Protein AF-A0A848UZQ6-F1 (afdb_monomer)

Mean predicted aligned error: 15.01 Å

Nearest PDB structures (foldseek):
  8a1d-assembly1_D  TM=4.703E-01  e=2.862E+00  Mus musculus
  5iv8-assembly2_D  TM=3.727E-01  e=4.534E+00  Klebsiella pneumoniae
  8jyz-assembly1_B  TM=2.899E-01  e=6.403E+00  Neurospora crassa
  8f8q-assembly1_G  TM=2.997E-01  e=3.816E+00  Homo sapiens
  6h03-assembly1_D  TM=2.198E-01  e=5.388E+00  Homo sapiens

Foldseek 3Di:
DPPVVVVVVVVVVVPDPPPPDDDDDDDDDFFPFDKDKDKDKDKDDDDLVCQQVPQQPPPDPCVDDPPPPDRHHPVCVQPVDPVSQVCVCVVVVFPGKDADPQFTDSGKDKDIWMKIKMWIWGTPGNPDIDIDIDIDTDIDIDDGGDIGTDHD

pLDDT: mean 75.66, std 15.93, range [42.25, 93.5]

Solvent-accessible surface area (backbone atoms only — not comparable to full-atom values): 9588 Å² total; per-residue (Å²): 130,74,71,64,63,56,55,58,61,58,56,65,70,76,70,67,82,76,79,75,75,78,90,76,82,95,75,86,87,76,40,71,58,46,82,46,80,47,80,44,75,49,75,45,72,80,45,84,81,62,26,54,76,76,35,33,70,66,84,61,94,59,92,69,62,94,78,69,79,78,75,64,32,60,64,57,62,52,64,68,39,70,66,53,42,54,49,51,26,63,74,71,65,33,74,43,74,45,76,52,94,79,22,50,39,86,76,42,44,62,53,74,22,64,30,45,27,45,33,43,33,41,27,78,30,74,87,44,66,52,75,48,77,50,74,50,65,69,78,51,75,61,78,70,68,53,74,42,79,44,68,120

Radius of gyration: 26.4 Å; Cα contacts (8 Å, |Δi|>4): 195; chains: 1; bounding box: 53×46×76 Å

Secondary structure (DSSP, 8-state):
--HHHHHHHHHTTS------PPP-------TT-EEEEEEEEEEE---TTTGGGGSS------SS-TT------HHHHHSS-HHHHHHHHHHHT-SEEE--TT-S-SS-EEE-EEEEEEEEEEESSSS-EEEEEEEEE--EEE-----EEE--

Structure (mmCIF, N/CA/C/O backbone):
data_AF-A0A848UZQ6-F1
#
_entry.id   AF-A0A848UZQ6-F1
#
loop_
_atom_site.group_PDB
_atom_site.id
_atom_site.type_symbol
_atom_site.label_atom_id
_atom_site.label_alt_id
_atom_site.label_comp_id
_atom_site.label_asym_id
_atom_site.label_entity_id
_atom_site.label_seq_id
_atom_site.pdbx_PDB_ins_code
_atom_site.Cartn_x
_atom_site.Cartn_y
_atom_site.Cartn_z
_atom_site.occupancy
_atom_site.B_iso_or_equiv
_atom_site.auth_seq_id
_atom_site.auth_comp_id
_atom_site.auth_asym_id
_atom_site.auth_atom_id
_atom_site.pdbx_PDB_model_num
ATOM 1 N N . MET A 1 1 ? -18.228 -29.430 -17.349 1.00 51.06 1 MET A N 1
ATOM 2 C CA . MET A 1 1 ? -17.867 -28.109 -17.921 1.00 51.06 1 MET A CA 1
ATOM 3 C C . MET A 1 1 ? -16.361 -27.784 -17.950 1.00 51.06 1 MET A C 1
ATOM 5 O O . MET A 1 1 ? -15.994 -26.850 -18.640 1.00 51.06 1 MET A O 1
ATOM 9 N N . LYS A 1 2 ? -15.457 -28.536 -17.290 1.00 55.75 2 LYS A N 1
ATOM 10 C CA . LYS A 1 2 ? -14.011 -28.200 -17.221 1.00 55.75 2 LYS A CA 1
ATOM 11 C C . LYS A 1 2 ? -13.132 -28.635 -18.415 1.00 55.75 2 LYS A C 1
ATOM 13 O O . LYS A 1 2 ? -12.049 -28.094 -18.575 1.00 55.75 2 LYS A O 1
ATOM 18 N N . LYS A 1 3 ? -13.565 -29.582 -19.260 1.00 51.62 3 LYS A N 1
ATOM 19 C CA . LYS A 1 3 ? -12.714 -30.134 -20.342 1.00 51.62 3 LYS A CA 1
ATOM 20 C C . LYS A 1 3 ? -12.619 -29.248 -21.592 1.00 51.62 3 LYS A C 1
ATOM 22 O O . LYS A 1 3 ? -11.611 -29.285 -22.281 1.00 51.62 3 LYS A O 1
ATOM 27 N N . TRP A 1 4 ? -13.628 -28.416 -21.847 1.00 53.47 4 TRP A N 1
ATOM 28 C CA . TRP A 1 4 ? -13.667 -27.554 -23.036 1.00 53.47 4 TRP A CA 1
ATOM 29 C C . TRP A 1 4 ? -12.789 -26.302 -22.895 1.00 53.47 4 TRP A C 1
ATOM 31 O O . TRP A 1 4 ? -12.226 -25.832 -23.876 1.00 53.47 4 TRP A O 1
ATOM 41 N N . SER A 1 5 ? -12.578 -25.818 -21.666 1.00 52.81 5 SER A N 1
ATOM 42 C CA . SER A 1 5 ? -11.719 -24.653 -21.410 1.00 52.81 5 SER A CA 1
ATOM 43 C C . SER A 1 5 ? -10.226 -24.947 -21.598 1.00 52.81 5 SER A C 1
ATOM 45 O O . SER A 1 5 ? -9.473 -24.034 -21.914 1.00 52.81 5 SER A O 1
ATOM 47 N N . LEU A 1 6 ? -9.793 -26.202 -21.419 1.00 54.06 6 LEU A N 1
ATOM 48 C CA . LEU A 1 6 ? -8.390 -26.598 -21.596 1.00 54.06 6 LEU A CA 1
ATOM 49 C C . LEU A 1 6 ? -8.015 -26.711 -23.085 1.00 54.06 6 LEU A C 1
ATOM 51 O O . LEU A 1 6 ? -6.896 -26.390 -23.468 1.00 54.06 6 LEU A O 1
ATOM 55 N N . MET A 1 7 ? -8.967 -27.116 -23.933 1.00 58.06 7 MET A N 1
ATOM 56 C CA . MET A 1 7 ? -8.765 -27.229 -25.383 1.00 58.06 7 MET A CA 1
ATOM 57 C C . MET A 1 7 ? -8.678 -25.857 -26.069 1.00 58.06 7 MET A C 1
ATOM 59 O O . MET A 1 7 ? -7.888 -25.682 -26.990 1.00 58.06 7 MET A O 1
ATOM 63 N N . LEU A 1 8 ? -9.427 -24.867 -25.572 1.00 57.25 8 LEU A N 1
ATOM 64 C CA . LEU A 1 8 ? -9.372 -23.482 -26.057 1.00 57.25 8 LEU A CA 1
ATOM 65 C C . LEU A 1 8 ? -8.035 -22.795 -25.726 1.00 57.25 8 LEU A C 1
ATOM 67 O O . LEU A 1 8 ? -7.534 -22.006 -26.520 1.00 57.25 8 LEU A O 1
ATOM 71 N N . LEU A 1 9 ? -7.430 -23.142 -24.586 1.00 55.53 9 LEU A N 1
ATOM 72 C CA . LEU A 1 9 ? -6.142 -22.595 -24.151 1.00 55.53 9 LEU A CA 1
ATOM 73 C C . LEU A 1 9 ? -4.954 -23.244 -24.885 1.00 55.53 9 LEU A C 1
ATOM 75 O O . LEU A 1 9 ? -3.968 -22.567 -25.154 1.00 55.53 9 LEU A O 1
ATOM 79 N N . LEU A 1 10 ? -5.072 -24.518 -25.284 1.00 55.50 10 LEU A N 1
ATOM 80 C CA . LEU A 1 10 ? -4.086 -25.174 -26.153 1.00 55.50 10 LEU A CA 1
ATOM 81 C C . LEU A 1 10 ? -4.163 -24.687 -27.611 1.00 55.50 10 LEU A C 1
ATOM 83 O O . LEU A 1 10 ? -3.136 -24.593 -28.274 1.00 55.50 10 LEU A O 1
ATOM 87 N N . GLY A 1 11 ? -5.360 -24.349 -28.106 1.00 56.25 11 GLY A N 1
ATOM 88 C CA . GLY A 1 11 ? -5.550 -23.844 -29.472 1.00 56.25 11 GLY A CA 1
ATOM 89 C C . GLY A 1 11 ? -4.916 -22.471 -29.730 1.00 56.25 11 GLY A C 1
ATOM 90 O O . GLY A 1 11 ? -4.500 -22.193 -30.851 1.00 56.25 11 GLY A O 1
ATOM 91 N N . LEU A 1 12 ? -4.774 -21.640 -28.692 1.00 55.34 12 LEU A N 1
ATOM 92 C CA . LEU A 1 12 ? -4.148 -20.313 -28.783 1.00 55.34 12 LEU A CA 1
ATOM 93 C C . LEU A 1 12 ? -2.619 -20.352 -28.959 1.00 55.34 12 LEU A C 1
ATOM 95 O O . LEU A 1 12 ? -2.046 -19.356 -29.382 1.00 55.34 12 LEU A O 1
ATOM 99 N N . PHE A 1 13 ? -1.957 -21.485 -28.701 1.00 56.03 13 PHE A N 1
ATOM 100 C CA . PHE A 1 13 ? -0.512 -21.633 -28.929 1.00 56.03 13 PHE A CA 1
ATOM 101 C C . PHE A 1 13 ? -0.145 -22.099 -30.347 1.00 56.03 13 PHE A C 1
ATOM 103 O O . PHE A 1 13 ? 1.021 -22.030 -30.720 1.00 56.03 13 PHE A O 1
ATOM 110 N N . VAL A 1 14 ? -1.114 -22.561 -31.147 1.00 55.56 14 VAL A N 1
ATOM 111 C CA . VAL A 1 14 ? -0.847 -23.153 -32.475 1.00 55.56 14 VAL A CA 1
ATOM 112 C C . VAL A 1 14 ? -0.953 -22.121 -33.610 1.00 55.56 14 VAL A C 1
ATOM 114 O O . VAL A 1 14 ? -0.468 -22.364 -34.708 1.00 55.56 14 VAL A O 1
ATOM 117 N N . PHE A 1 15 ? -1.516 -20.938 -33.347 1.00 49.62 15 PHE A N 1
ATOM 118 C CA . PHE A 1 15 ? -1.703 -19.869 -34.338 1.00 49.62 15 PHE A CA 1
ATOM 119 C C . PHE A 1 15 ? -0.956 -18.580 -33.973 1.00 49.62 15 PHE A C 1
ATOM 121 O O . PHE A 1 15 ? -1.519 -17.492 -34.057 1.00 49.62 15 PHE A O 1
ATOM 128 N N . ASN A 1 16 ? 0.318 -18.681 -33.591 1.00 46.94 16 ASN A N 1
ATOM 129 C CA . ASN A 1 16 ? 1.216 -17.536 -33.739 1.00 46.94 16 ASN A CA 1
ATOM 130 C C . ASN A 1 16 ? 1.748 -17.553 -35.177 1.00 46.94 16 ASN A C 1
ATOM 132 O O . ASN A 1 16 ? 2.573 -18.418 -35.481 1.00 46.94 16 ASN A O 1
ATOM 136 N N . PRO A 1 17 ? 1.315 -16.651 -36.080 1.00 51.94 17 PRO A N 1
ATOM 137 C CA . PRO A 1 17 ? 2.101 -16.376 -37.269 1.00 51.94 17 PRO A CA 1
ATOM 138 C C . PRO A 1 17 ? 3.413 -15.760 -36.780 1.00 51.94 17 PRO A C 1
ATOM 140 O O . PRO A 1 17 ? 3.494 -14.571 -36.4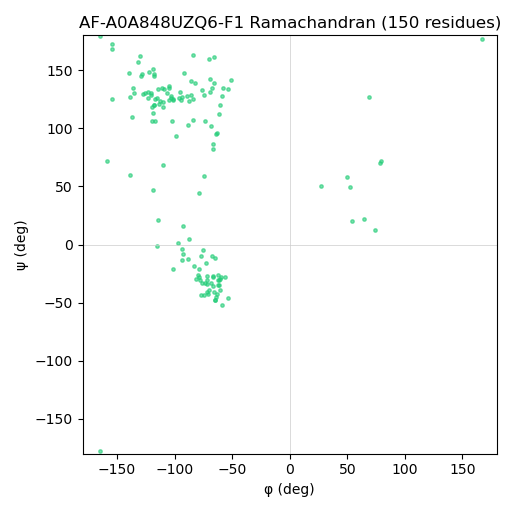83 1.00 51.94 17 PRO A O 1
ATOM 143 N N . ALA A 1 18 ? 4.434 -16.601 -36.622 1.00 46.97 18 ALA A N 1
ATOM 144 C CA . ALA A 1 18 ? 5.805 -16.142 -36.567 1.00 46.97 18 ALA A CA 1
ATOM 145 C C . ALA A 1 18 ? 6.082 -15.505 -37.932 1.00 46.97 18 ALA A C 1
ATOM 147 O O . ALA A 1 18 ? 6.346 -16.200 -38.910 1.00 46.97 18 ALA A O 1
ATOM 148 N N . PHE A 1 19 ? 5.932 -14.185 -38.015 1.00 49.72 19 PHE A N 1
ATOM 149 C CA . PHE A 1 19 ? 6.518 -13.408 -39.094 1.00 49.72 19 PHE A CA 1
ATOM 150 C C . PHE A 1 19 ? 8.036 -13.497 -38.912 1.00 49.72 19 PHE A C 1
ATOM 152 O O . PHE A 1 19 ? 8.638 -12.689 -38.212 1.00 49.72 19 PHE A O 1
ATOM 159 N N . ALA A 1 20 ? 8.633 -14.550 -39.469 1.00 42.34 20 ALA A N 1
ATOM 160 C CA . ALA A 1 20 ? 10.056 -14.598 -39.748 1.00 42.34 20 ALA A CA 1
ATOM 161 C C . ALA A 1 20 ? 10.294 -13.590 -40.875 1.00 42.34 20 ALA A C 1
ATOM 163 O O . ALA A 1 20 ? 9.890 -13.824 -42.013 1.00 42.34 20 ALA A O 1
ATOM 164 N N . GLN A 1 21 ? 10.810 -12.417 -40.518 1.00 44.25 21 GLN A N 1
ATOM 165 C CA . GLN A 1 21 ? 11.262 -11.432 -41.491 1.00 44.25 21 GLN A CA 1
ATOM 166 C C . GLN A 1 21 ? 12.523 -11.961 -42.188 1.00 44.25 21 GLN A C 1
ATOM 168 O O . GLN A 1 21 ? 13.314 -12.680 -41.579 1.00 44.25 21 GLN A O 1
ATOM 173 N N . GLU A 1 22 ? 12.588 -11.661 -43.483 1.00 42.25 22 GLU A N 1
ATOM 174 C CA . GLU A 1 22 ? 13.501 -12.159 -44.511 1.00 42.25 22 GLU A CA 1
ATOM 175 C C . GLU A 1 22 ? 14.989 -12.071 -44.138 1.00 42.25 22 GLU A C 1
ATOM 177 O O . GLU A 1 22 ? 15.444 -11.095 -43.543 1.00 42.25 22 GLU A O 1
ATOM 182 N N . GLU A 1 23 ? 15.737 -13.105 -44.539 1.00 52.94 23 GLU A N 1
ATOM 183 C CA . GLU A 1 23 ? 17.173 -13.008 -44.799 1.00 52.94 23 GLU A CA 1
ATOM 184 C C . GLU A 1 23 ? 17.384 -11.993 -45.924 1.00 52.94 23 GLU A C 1
ATOM 186 O O . GLU A 1 23 ? 16.903 -12.233 -47.025 1.00 52.94 23 GLU A O 1
ATOM 191 N N . ASP A 1 24 ? 18.130 -10.923 -45.656 1.00 45.69 24 ASP A N 1
ATOM 192 C CA . ASP A 1 24 ? 19.040 -10.337 -46.637 1.00 45.69 24 ASP A CA 1
ATOM 193 C C . ASP A 1 24 ? 20.184 -9.584 -45.933 1.00 45.69 24 ASP A C 1
ATOM 195 O O . ASP A 1 24 ? 19.974 -8.694 -45.114 1.00 45.69 24 ASP A O 1
ATOM 199 N N . GLU A 1 25 ? 21.387 -10.010 -46.319 1.00 43.59 25 GLU A N 1
ATOM 200 C CA . GLU A 1 25 ? 22.660 -9.286 -46.397 1.00 43.59 25 GLU A CA 1
ATOM 201 C C . GLU A 1 25 ? 23.397 -8.829 -45.120 1.00 43.59 25 GLU A C 1
ATOM 203 O O . GLU A 1 25 ? 22.906 -8.152 -44.224 1.00 43.59 25 GLU A O 1
ATOM 208 N N . TRP A 1 26 ? 24.667 -9.240 -45.091 1.00 49.41 26 TRP A N 1
ATOM 209 C CA . TRP A 1 26 ? 25.680 -8.918 -44.102 1.00 49.41 26 TRP A CA 1
ATOM 210 C C . TRP A 1 26 ? 26.136 -7.468 -44.291 1.00 49.41 26 TRP A C 1
ATOM 212 O O . TRP A 1 26 ? 26.903 -7.194 -45.213 1.00 49.41 26 TRP A O 1
ATOM 222 N N . ASP A 1 27 ? 25.723 -6.580 -43.393 1.00 46.72 27 ASP A N 1
ATOM 223 C CA . ASP A 1 27 ? 26.455 -5.351 -43.080 1.00 46.72 27 ASP A CA 1
ATOM 224 C C . ASP A 1 27 ? 26.813 -5.404 -41.589 1.00 46.72 27 ASP A C 1
ATOM 226 O O . ASP A 1 27 ? 25.959 -5.301 -40.704 1.00 46.72 27 ASP A O 1
ATOM 230 N N . ASP A 1 28 ? 28.091 -5.656 -41.320 1.00 54.59 28 ASP A N 1
ATOM 231 C CA . ASP A 1 28 ? 28.667 -5.556 -39.988 1.00 54.59 28 ASP A CA 1
ATOM 232 C C . ASP A 1 28 ? 28.645 -4.085 -39.520 1.00 54.59 28 ASP A C 1
ATOM 234 O O . ASP A 1 28 ? 29.002 -3.172 -40.262 1.00 54.59 28 ASP A O 1
ATOM 238 N N . GLU A 1 29 ? 28.302 -3.907 -38.240 1.00 54.28 29 GLU A N 1
ATOM 239 C CA . GLU A 1 29 ? 28.568 -2.725 -37.403 1.00 54.28 29 GLU A CA 1
ATOM 240 C C . GLU A 1 29 ? 27.660 -1.489 -37.556 1.00 54.28 29 GLU A C 1
ATOM 242 O O . GLU A 1 29 ? 28.106 -0.407 -37.924 1.00 54.28 29 GLU A O 1
ATOM 247 N N . ASP A 1 30 ? 26.415 -1.592 -37.069 1.00 55.28 30 ASP A N 1
ATOM 248 C CA . ASP A 1 30 ? 25.853 -0.531 -36.211 1.00 55.28 30 ASP A CA 1
ATOM 249 C C . ASP A 1 30 ? 24.674 -1.017 -35.332 1.00 55.28 30 ASP A C 1
ATOM 251 O O . ASP A 1 30 ? 23.510 -0.663 -35.499 1.00 55.28 30 ASP A O 1
ATOM 255 N N . GLU A 1 31 ? 25.022 -1.815 -34.322 1.00 60.41 31 GLU A N 1
ATOM 256 C CA . GLU A 1 31 ? 24.621 -1.550 -32.933 1.00 60.41 31 GLU A CA 1
ATOM 257 C C . GLU A 1 31 ? 23.142 -1.246 -32.613 1.00 60.41 31 GLU A C 1
ATOM 259 O O . GLU A 1 31 ? 22.894 -0.213 -32.007 1.00 60.41 31 GLU A O 1
ATOM 264 N N . ASP A 1 32 ? 22.177 -2.124 -32.931 1.00 66.12 32 ASP A N 1
ATOM 265 C CA . ASP A 1 32 ? 20.811 -2.197 -32.344 1.00 66.12 32 ASP A CA 1
ATOM 266 C C . ASP A 1 32 ? 20.235 -0.868 -31.787 1.00 66.12 32 ASP A C 1
ATOM 268 O O . ASP A 1 32 ? 19.773 -0.797 -30.642 1.00 66.12 32 ASP A O 1
ATOM 272 N N . LYS A 1 33 ? 20.274 0.221 -32.571 1.00 82.44 33 LYS A N 1
ATOM 273 C CA . LYS A 1 33 ? 19.787 1.542 -32.139 1.00 82.44 33 LYS A CA 1
ATOM 274 C C . LYS A 1 33 ? 18.290 1.594 -32.374 1.00 82.44 33 LYS A C 1
ATOM 276 O O . LYS A 1 33 ? 17.823 1.391 -33.493 1.00 82.44 33 LYS A O 1
ATOM 281 N N . GLY A 1 34 ? 17.511 1.905 -31.344 1.00 86.25 34 GLY A N 1
ATOM 282 C CA . GLY A 1 34 ? 16.066 1.961 -31.521 1.00 86.25 34 GLY A CA 1
ATOM 283 C C . GLY A 1 34 ? 15.252 2.011 -30.243 1.00 86.25 34 GLY A C 1
ATOM 284 O O . GLY A 1 34 ? 15.772 1.951 -29.129 1.00 86.25 34 GLY A O 1
ATOM 285 N N . PHE A 1 35 ? 13.940 2.127 -30.440 1.00 89.44 35 PHE A N 1
ATOM 286 C CA . PHE A 1 35 ? 12.950 2.063 -29.376 1.00 89.44 35 PHE A CA 1
ATOM 287 C C . PHE A 1 35 ? 12.427 0.639 -29.235 1.00 89.44 35 PHE A C 1
ATOM 289 O O . PHE A 1 35 ? 11.920 0.053 -30.187 1.00 89.44 35 PHE A O 1
ATOM 296 N N . SER A 1 36 ? 12.489 0.122 -28.018 1.00 89.06 36 SER A N 1
ATOM 297 C CA . SER A 1 36 ? 11.836 -1.114 -27.616 1.00 89.06 36 SER A CA 1
ATOM 298 C C . SER A 1 36 ? 10.759 -0.798 -26.587 1.00 89.06 36 SER A C 1
ATOM 300 O O . SER A 1 36 ? 10.985 -0.044 -25.639 1.00 89.06 36 SER A O 1
ATOM 302 N N . ILE A 1 37 ? 9.576 -1.379 -26.777 1.00 89.75 37 ILE A N 1
ATOM 303 C CA . ILE A 1 37 ? 8.473 -1.307 -25.819 1.00 89.75 37 ILE A CA 1
ATOM 304 C C . ILE A 1 37 ? 8.184 -2.731 -25.364 1.00 89.75 37 ILE A C 1
ATOM 306 O O . ILE A 1 37 ? 7.838 -3.581 -26.183 1.00 89.75 37 ILE A O 1
ATOM 310 N N . ALA A 1 38 ? 8.307 -2.989 -24.067 1.00 89.31 38 ALA A N 1
ATOM 311 C CA . ALA A 1 38 ? 7.957 -4.274 -23.481 1.00 89.31 38 ALA A CA 1
ATOM 312 C C . ALA A 1 38 ? 6.826 -4.131 -22.459 1.00 89.31 38 ALA A C 1
ATOM 314 O O . ALA A 1 38 ? 6.692 -3.126 -21.758 1.00 89.31 38 ALA A O 1
ATOM 315 N N . LEU A 1 39 ? 5.994 -5.167 -22.390 1.00 90.12 39 LEU A N 1
ATOM 316 C CA . LEU A 1 39 ? 4.921 -5.291 -21.413 1.00 90.12 39 LEU A CA 1
ATOM 317 C C . LEU A 1 39 ? 5.372 -6.242 -20.309 1.00 90.12 3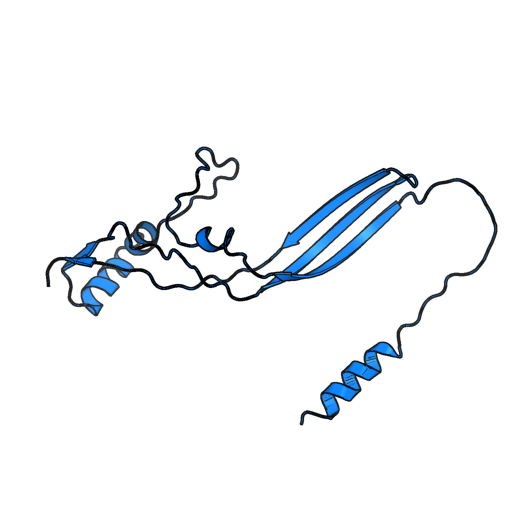9 LEU A C 1
ATOM 319 O O . LEU A 1 39 ? 5.719 -7.392 -20.573 1.00 90.12 39 LEU A O 1
ATOM 323 N N . ASN A 1 40 ? 5.329 -5.769 -19.070 1.00 88.81 40 ASN A N 1
ATOM 324 C CA . ASN A 1 40 ? 5.548 -6.584 -17.887 1.00 88.81 40 ASN A CA 1
ATOM 325 C C . ASN A 1 40 ? 4.190 -6.922 -17.265 1.00 88.81 40 ASN A C 1
ATOM 327 O O . ASN A 1 40 ? 3.376 -6.042 -16.991 1.00 88.81 40 ASN A O 1
ATOM 331 N N . MET A 1 41 ? 3.908 -8.203 -17.056 1.00 89.12 41 MET A N 1
ATOM 332 C CA . MET A 1 41 ? 2.667 -8.653 -16.432 1.00 89.12 41 MET A CA 1
ATOM 333 C C . MET A 1 41 ? 2.992 -9.721 -15.401 1.00 89.12 41 MET A C 1
ATOM 335 O O . MET A 1 41 ? 3.690 -10.689 -15.694 1.00 89.12 41 MET A O 1
ATOM 339 N N . GLY A 1 42 ? 2.464 -9.572 -14.189 1.00 87.88 42 GLY A N 1
ATOM 340 C CA . GLY A 1 42 ? 2.748 -10.514 -13.114 1.00 87.88 42 GLY A CA 1
ATOM 341 C C . GLY A 1 42 ? 1.794 -10.405 -11.937 1.00 87.88 42 GLY A C 1
ATOM 342 O O . GLY A 1 42 ? 0.875 -9.587 -11.914 1.00 87.88 42 GLY A O 1
ATOM 343 N N . ALA A 1 43 ? 2.022 -11.253 -10.940 1.00 85.62 43 ALA A N 1
ATOM 344 C CA . ALA A 1 43 ? 1.357 -11.163 -9.649 1.00 85.62 43 ALA A CA 1
ATOM 345 C C . ALA A 1 43 ? 2.322 -10.557 -8.628 1.00 85.62 43 ALA A C 1
ATOM 347 O O . ALA A 1 43 ? 3.440 -11.040 -8.453 1.00 85.62 43 ALA A O 1
ATOM 348 N N . TYR A 1 44 ? 1.879 -9.511 -7.937 1.00 83.06 44 TYR A N 1
ATOM 349 C CA . TYR A 1 44 ? 2.612 -8.924 -6.828 1.00 83.06 44 TYR A CA 1
ATOM 350 C C . TYR A 1 44 ? 2.223 -9.609 -5.518 1.00 83.06 44 TYR A C 1
ATOM 352 O O . TYR A 1 44 ? 1.042 -9.671 -5.156 1.00 83.06 44 TYR A O 1
ATOM 360 N N . PHE A 1 45 ? 3.233 -10.061 -4.777 1.00 82.00 45 PHE A N 1
ATOM 361 C CA . PHE A 1 45 ? 3.092 -10.608 -3.432 1.00 82.00 45 PHE A CA 1
ATOM 362 C C . PHE A 1 45 ? 3.789 -9.680 -2.442 1.00 82.00 45 PHE A C 1
ATOM 364 O O . PHE A 1 45 ? 4.992 -9.441 -2.543 1.00 82.00 45 PHE A O 1
ATOM 371 N N . ALA A 1 46 ? 3.041 -9.159 -1.469 1.00 71.94 46 ALA A N 1
ATOM 372 C CA . ALA A 1 46 ? 3.636 -8.324 -0.436 1.00 71.94 46 ALA A CA 1
ATOM 373 C C . ALA A 1 46 ? 4.571 -9.157 0.453 1.00 71.94 46 ALA A C 1
ATOM 375 O O . ALA A 1 46 ? 4.227 -10.251 0.905 1.00 71.94 46 ALA A O 1
ATOM 376 N N . SER A 1 47 ? 5.755 -8.617 0.728 1.00 73.38 47 SER A N 1
ATOM 377 C CA . SER A 1 47 ? 6.718 -9.211 1.654 1.00 73.38 47 SER A CA 1
ATOM 378 C C . SER A 1 47 ? 6.415 -8.816 3.105 1.00 73.38 47 SER A C 1
ATOM 380 O O . SER A 1 47 ? 5.760 -7.805 3.360 1.00 73.38 47 SER A O 1
ATOM 382 N N . LYS A 1 48 ? 6.985 -9.543 4.077 1.00 67.25 48 LYS A N 1
ATOM 383 C CA . LYS A 1 48 ? 6.920 -9.169 5.506 1.00 67.25 48 LYS A CA 1
ATOM 384 C C . LYS A 1 48 ? 7.473 -7.761 5.788 1.00 67.25 48 LYS A C 1
ATOM 386 O O . LYS A 1 48 ? 7.024 -7.122 6.728 1.00 67.25 48 LYS A O 1
ATOM 391 N N . LYS A 1 49 ? 8.423 -7.270 4.976 1.00 68.19 49 LYS A N 1
ATOM 392 C CA . LYS A 1 49 ? 9.032 -5.934 5.132 1.00 68.19 49 LYS A CA 1
ATOM 393 C C . LYS A 1 49 ? 8.112 -4.816 4.639 1.00 68.19 49 LYS A C 1
ATOM 395 O O . LYS A 1 49 ? 7.951 -3.815 5.320 1.00 68.19 49 LYS A O 1
ATOM 400 N N . SER A 1 50 ? 7.467 -5.011 3.490 1.00 67.44 50 SER A N 1
ATOM 401 C CA . SER A 1 50 ? 6.455 -4.085 2.953 1.00 67.44 50 SER A CA 1
ATOM 402 C C . SER A 1 50 ? 5.103 -4.211 3.664 1.00 67.44 50 SER A C 1
ATOM 404 O O . SER A 1 50 ? 4.212 -3.393 3.455 1.00 67.44 50 SER A O 1
ATOM 406 N N . GLY A 1 51 ? 4.944 -5.242 4.501 1.00 66.44 51 GLY A N 1
ATOM 407 C CA . GLY A 1 51 ? 3.692 -5.580 5.156 1.00 66.44 51 GLY A CA 1
ATOM 408 C C . GLY A 1 51 ? 3.170 -4.467 6.061 1.00 66.44 51 GLY A C 1
ATOM 409 O O . GLY A 1 51 ? 1.991 -4.143 6.033 1.00 66.44 51 GLY A O 1
ATOM 410 N N . ASN A 1 52 ? 4.044 -3.788 6.792 1.00 71.81 52 ASN A N 1
ATOM 411 C CA . ASN A 1 52 ? 3.606 -2.755 7.731 1.00 71.81 52 ASN A CA 1
ATOM 412 C C . ASN A 1 52 ? 3.472 -1.364 7.098 1.00 71.81 52 ASN A C 1
ATOM 414 O O . ASN A 1 52 ? 3.120 -0.424 7.798 1.00 71.81 52 ASN A O 1
ATOM 418 N N . LEU A 1 53 ? 3.666 -1.229 5.777 1.00 74.69 53 LEU A N 1
ATOM 419 C CA . LEU A 1 53 ? 3.522 0.059 5.088 1.00 74.69 53 LEU A CA 1
ATOM 420 C C . LEU A 1 53 ? 2.071 0.578 5.085 1.00 74.69 53 LEU A C 1
ATOM 422 O O . LEU A 1 53 ? 1.831 1.779 5.065 1.00 74.69 53 LEU A O 1
ATOM 426 N N . TYR A 1 54 ? 1.081 -0.315 5.134 1.00 75.06 54 TYR A N 1
ATOM 427 C CA . TYR A 1 54 ? -0.337 0.063 5.092 1.00 75.06 54 TYR A CA 1
ATOM 428 C C . TYR A 1 54 ? -1.096 -0.260 6.387 1.00 75.06 54 TYR A C 1
ATOM 430 O O . TYR A 1 54 ? -2.322 -0.339 6.370 1.00 75.06 54 TYR A O 1
ATOM 438 N N . ASN A 1 55 ? -0.395 -0.420 7.516 1.00 80.44 55 ASN A N 1
ATOM 439 C CA . ASN A 1 55 ? -1.016 -0.717 8.816 1.00 80.44 55 ASN A CA 1
ATOM 440 C C . ASN A 1 55 ? -1.705 0.489 9.482 1.00 80.44 55 ASN A C 1
ATOM 442 O O . ASN A 1 55 ? -2.312 0.348 10.540 1.00 80.44 55 ASN A O 1
ATOM 446 N N . GLY A 1 56 ? -1.596 1.678 8.884 1.00 77.94 56 GLY A N 1
ATOM 447 C CA . GLY A 1 56 ? -2.207 2.899 9.399 1.00 77.94 56 GLY A CA 1
ATOM 448 C C . GLY A 1 56 ? -1.511 3.498 10.622 1.00 77.94 56 GLY A C 1
ATOM 449 O O . GLY A 1 56 ? -2.092 4.394 11.223 1.00 77.94 56 GLY A O 1
ATOM 450 N N . SER A 1 57 ? -0.302 3.052 10.990 1.00 79.31 57 SER A N 1
ATOM 451 C CA . SER A 1 57 ? 0.478 3.672 12.073 1.00 79.31 57 SER A CA 1
ATOM 452 C C . SER A 1 57 ? 1.177 4.958 11.643 1.00 79.31 57 SER A C 1
ATOM 454 O O . SER A 1 57 ? 1.535 5.771 12.488 1.00 79.31 57 SER A O 1
ATOM 456 N N . CYS A 1 58 ? 1.375 5.146 10.333 1.00 75.31 58 CYS A N 1
ATOM 457 C CA . CYS A 1 58 ? 2.119 6.270 9.763 1.00 75.31 58 CYS A CA 1
ATOM 458 C C . CYS A 1 58 ? 3.538 6.431 10.340 1.00 75.31 58 CYS A C 1
ATOM 460 O O . CYS A 1 58 ? 4.138 7.490 10.201 1.00 75.31 58 CYS A O 1
ATOM 462 N N . LEU A 1 59 ? 4.092 5.370 10.942 1.00 68.44 59 LEU A N 1
ATOM 463 C CA . LEU A 1 59 ? 5.445 5.318 11.508 1.00 68.44 59 LEU A CA 1
ATOM 464 C C . LEU A 1 59 ? 6.501 5.118 10.410 1.00 68.44 59 LEU A C 1
ATOM 466 O O . LEU A 1 59 ? 7.391 4.276 10.530 1.00 68.44 59 LEU A O 1
ATOM 470 N N . PHE A 1 60 ? 6.367 5.848 9.307 1.00 63.31 60 PHE A N 1
ATOM 471 C CA . PHE A 1 60 ? 7.393 5.924 8.278 1.00 63.31 60 PHE A CA 1
ATOM 472 C C . PHE A 1 60 ? 8.228 7.151 8.598 1.00 63.31 60 PHE A C 1
ATOM 474 O O . PHE A 1 60 ? 7.685 8.246 8.725 1.00 63.31 60 PHE A O 1
ATOM 481 N N . ASP A 1 61 ? 9.535 6.961 8.744 1.00 50.31 61 ASP A N 1
ATOM 482 C CA . ASP A 1 61 ? 10.506 8.041 8.921 1.00 50.31 61 ASP A CA 1
ATOM 483 C C . ASP A 1 61 ? 10.720 8.761 7.578 1.00 50.31 61 ASP A C 1
ATOM 485 O O . ASP A 1 61 ? 11.791 8.742 6.980 1.00 50.31 61 ASP A O 1
ATOM 489 N N . VAL A 1 62 ? 9.632 9.295 7.025 1.00 51.12 62 VAL A N 1
ATOM 490 C CA . VAL A 1 62 ? 9.635 10.166 5.851 1.00 51.12 62 VAL A CA 1
ATOM 491 C C . VAL A 1 62 ? 9.261 11.538 6.383 1.00 51.12 62 VAL A C 1
ATOM 493 O O . VAL A 1 62 ? 8.149 12.029 6.217 1.00 51.12 62 VAL A O 1
ATOM 496 N N . THR A 1 63 ? 10.192 12.090 7.156 1.00 44.84 63 THR A N 1
ATOM 497 C CA . THR A 1 63 ? 10.083 13.378 7.847 1.00 44.84 63 THR A CA 1
ATOM 498 C C . THR A 1 63 ? 9.983 14.557 6.875 1.00 44.84 63 THR A C 1
ATOM 500 O O . THR A 1 63 ? 9.582 15.636 7.287 1.00 44.84 63 THR A O 1
ATOM 503 N N . ASP A 1 64 ? 10.247 14.332 5.590 1.00 46.09 64 ASP A N 1
ATOM 504 C CA . AS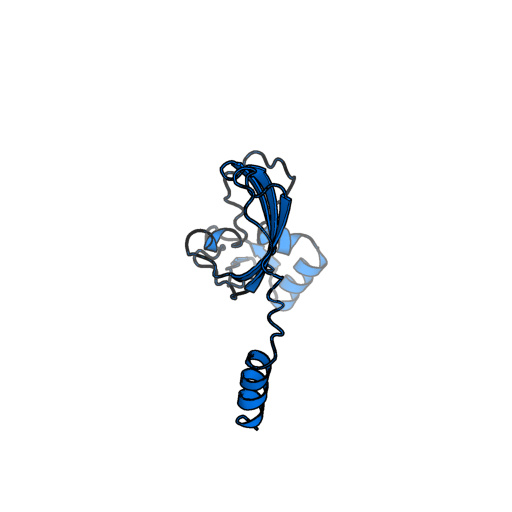P A 1 64 ? 9.963 15.253 4.499 1.00 46.09 64 ASP A CA 1
ATOM 505 C C . ASP A 1 64 ? 9.374 14.451 3.342 1.00 46.09 64 ASP A C 1
ATOM 507 O O . ASP A 1 64 ? 10.057 13.639 2.720 1.00 46.09 64 ASP A O 1
ATOM 511 N N . ASP A 1 65 ? 8.087 14.644 3.074 1.00 49.25 65 ASP A N 1
ATOM 512 C CA . ASP A 1 65 ? 7.407 14.046 1.935 1.00 49.25 65 ASP A CA 1
ATOM 513 C C . ASP A 1 65 ? 7.535 14.974 0.714 1.00 49.25 65 ASP A C 1
ATOM 515 O O . ASP A 1 65 ? 6.807 15.968 0.630 1.00 49.25 65 ASP A O 1
ATOM 519 N N . PRO A 1 66 ? 8.420 14.684 -0.260 1.00 50.09 66 PRO A N 1
ATOM 520 C CA . PRO A 1 66 ? 8.552 15.497 -1.468 1.00 50.09 66 PRO A CA 1
ATOM 521 C C . PRO A 1 66 ? 7.319 15.424 -2.389 1.00 50.09 66 PRO A C 1
ATOM 523 O O . PRO A 1 66 ? 7.228 16.206 -3.333 1.00 50.09 66 PRO A O 1
ATOM 526 N N . ASN A 1 67 ? 6.366 14.516 -2.126 1.00 52.94 67 ASN A N 1
ATOM 527 C CA . ASN A 1 67 ? 5.172 14.275 -2.940 1.00 52.94 67 ASN A CA 1
ATOM 528 C C . ASN A 1 67 ? 3.846 14.617 -2.226 1.00 52.94 67 ASN A C 1
ATOM 530 O O . ASN A 1 67 ? 2.781 14.479 -2.830 1.00 52.94 67 ASN A O 1
ATOM 534 N N . GLY A 1 68 ? 3.874 15.058 -0.962 1.00 55.03 68 GLY A N 1
ATOM 535 C CA . GLY A 1 68 ? 2.675 15.451 -0.204 1.00 55.03 68 GLY A CA 1
ATOM 536 C C . GLY A 1 68 ? 1.666 14.319 0.067 1.00 55.03 68 GLY A C 1
ATOM 537 O O . GLY A 1 68 ? 0.482 14.580 0.305 1.00 55.03 68 GLY A O 1
ATOM 538 N N . VAL A 1 69 ? 2.104 13.061 0.031 1.00 60.84 69 VAL A N 1
ATOM 539 C CA . VAL A 1 69 ? 1.356 11.862 0.433 1.00 60.84 69 VAL A CA 1
ATOM 540 C C . VAL A 1 69 ? 1.098 11.863 1.948 1.00 60.84 69 VAL A C 1
ATOM 542 O O . VAL A 1 69 ? 1.726 11.180 2.754 1.00 60.84 69 VAL A O 1
ATOM 545 N N . ARG A 1 70 ? 0.057 12.594 2.354 1.00 67.06 70 ARG A N 1
ATOM 546 C CA . ARG A 1 70 ? -0.412 12.600 3.743 1.00 67.06 70 ARG A CA 1
ATOM 547 C C . ARG A 1 70 ? -0.872 11.203 4.174 1.00 67.06 70 ARG A C 1
ATOM 549 O O . ARG A 1 70 ? -1.910 10.706 3.727 1.00 67.06 70 ARG A O 1
ATOM 556 N N . CYS A 1 71 ? -0.134 10.596 5.098 1.00 73.94 71 CYS A N 1
ATOM 557 C CA . CYS A 1 71 ? -0.589 9.402 5.795 1.00 73.94 71 CYS A CA 1
ATOM 558 C C . CYS A 1 71 ? -1.657 9.784 6.831 1.00 73.94 71 CYS A C 1
ATOM 560 O O . CYS A 1 71 ? -1.457 10.695 7.627 1.00 73.94 71 CYS A O 1
ATOM 562 N N . PHE A 1 72 ? -2.801 9.096 6.799 1.00 76.94 72 PHE A N 1
ATOM 563 C CA . PHE A 1 72 ? -3.840 9.211 7.824 1.00 76.94 72 PHE A CA 1
ATOM 564 C C . PHE A 1 72 ? -3.812 7.980 8.711 1.00 76.94 72 PHE A C 1
ATOM 566 O O . PHE A 1 72 ? -3.980 6.861 8.198 1.00 76.94 72 PHE A O 1
ATOM 573 N N . THR A 1 73 ? -3.668 8.204 10.014 1.00 85.12 73 THR A N 1
ATOM 574 C CA . THR A 1 73 ? -3.741 7.142 11.015 1.00 85.12 73 THR A CA 1
ATOM 575 C C . THR A 1 73 ? -5.142 6.536 11.082 1.00 85.12 73 THR A C 1
ATOM 577 O O . THR A 1 73 ? -6.118 7.139 10.627 1.00 85.12 73 THR A O 1
ATOM 580 N N . ILE A 1 74 ? -5.268 5.334 11.655 1.00 84.81 74 ILE A N 1
ATOM 581 C CA . ILE A 1 74 ? -6.580 4.684 11.837 1.00 84.81 74 ILE A CA 1
ATOM 582 C C . ILE A 1 74 ? -7.545 5.621 12.580 1.00 84.81 74 ILE A C 1
ATOM 584 O O . ILE A 1 74 ? -8.671 5.822 12.126 1.00 84.81 74 ILE A O 1
ATOM 588 N N . MET A 1 75 ? -7.090 6.257 13.664 1.00 85.31 75 MET A N 1
ATOM 589 C CA . MET A 1 75 ? -7.923 7.181 14.437 1.00 85.31 75 MET A CA 1
ATOM 590 C C . MET A 1 75 ? -8.327 8.413 13.641 1.00 85.31 75 MET A C 1
ATOM 592 O O . MET A 1 75 ? -9.505 8.742 13.634 1.00 85.31 75 MET A O 1
ATOM 596 N N . GLU A 1 76 ? -7.408 9.053 12.918 1.00 85.56 76 GLU A N 1
ATOM 597 C CA . GLU A 1 76 ? -7.750 10.213 12.083 1.00 85.56 76 GLU A CA 1
ATOM 598 C C . GLU A 1 76 ? -8.757 9.874 10.981 1.00 85.56 76 GLU A C 1
ATOM 600 O O . GLU A 1 76 ? -9.545 10.730 10.589 1.00 85.56 76 GLU A O 1
ATOM 605 N N . ARG A 1 77 ? -8.752 8.636 10.465 1.00 83.25 77 ARG A N 1
ATOM 606 C CA . ARG A 1 77 ? -9.764 8.180 9.500 1.00 83.25 77 ARG A CA 1
ATOM 607 C C . ARG A 1 77 ? -11.126 8.005 10.160 1.00 83.25 77 ARG A C 1
ATOM 609 O O . ARG A 1 77 ? -12.118 8.421 9.573 1.00 83.25 77 ARG A O 1
ATOM 616 N N . LEU A 1 78 ? -11.166 7.418 11.357 1.00 86.00 78 LEU A N 1
ATOM 617 C CA . LEU A 1 78 ? -12.402 7.173 12.106 1.00 86.00 78 LEU A CA 1
ATOM 618 C C . LEU A 1 78 ? -13.019 8.456 12.678 1.00 86.00 78 LEU A C 1
ATOM 620 O O . LEU A 1 78 ? -14.236 8.545 12.798 1.00 86.00 78 LEU A O 1
ATOM 624 N N . THR A 1 79 ? -12.203 9.454 13.019 1.00 85.88 79 THR A N 1
ATOM 625 C CA . THR A 1 79 ? -12.666 10.724 13.602 1.00 85.88 79 THR A CA 1
ATOM 626 C C . THR A 1 79 ? -12.827 11.845 12.580 1.00 85.88 79 THR A C 1
ATOM 628 O O . THR A 1 79 ? -13.204 12.960 12.938 1.00 85.88 79 THR A O 1
ATOM 631 N N . ARG A 1 80 ? -12.576 11.568 11.293 1.00 85.12 80 ARG A N 1
ATOM 632 C CA . ARG A 1 80 ? -12.633 12.575 10.225 1.00 85.12 80 ARG A CA 1
ATOM 633 C C . ARG A 1 80 ? -14.014 13.196 10.061 1.00 85.12 80 ARG A C 1
ATOM 635 O O . ARG A 1 80 ? -14.126 14.358 9.678 1.00 85.12 80 ARG A O 1
ATOM 642 N N . ASN A 1 81 ? -15.052 12.398 10.282 1.00 88.62 81 ASN A N 1
ATOM 643 C CA . ASN A 1 81 ? 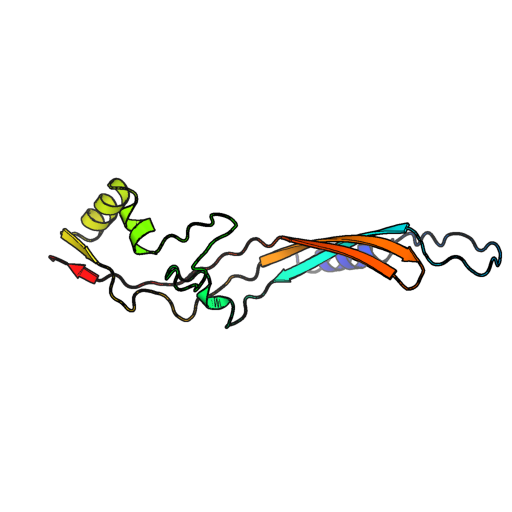-16.435 12.779 10.074 1.00 88.62 81 ASN A CA 1
ATOM 644 C C . ASN A 1 81 ? -17.235 12.536 11.352 1.00 88.62 81 ASN A C 1
ATOM 646 O O . ASN A 1 81 ? -17.214 11.445 11.920 1.00 88.62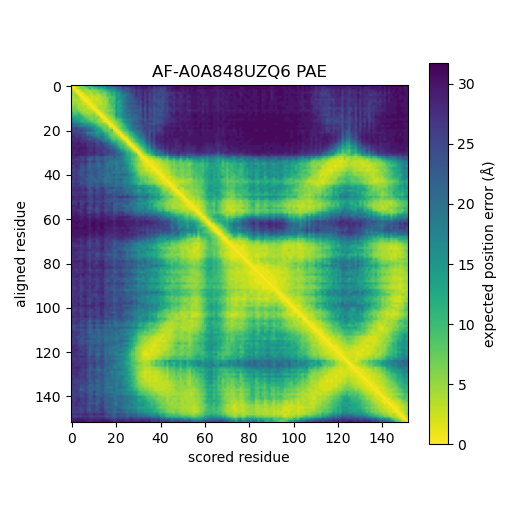 81 ASN A O 1
ATOM 650 N N . ILE A 1 82 ? -17.991 13.548 11.773 1.00 87.25 82 ILE A N 1
ATOM 651 C CA . ILE A 1 82 ? -18.851 13.457 12.954 1.00 87.25 82 ILE A CA 1
ATOM 652 C C . ILE A 1 82 ? -19.946 12.395 12.794 1.00 87.25 82 ILE A C 1
ATOM 654 O O . ILE A 1 82 ? -20.335 11.761 13.770 1.00 87.25 82 ILE A O 1
ATOM 658 N N . ASN A 1 83 ? -20.408 12.150 11.565 1.00 88.88 83 ASN A N 1
ATOM 659 C CA . ASN A 1 83 ? -21.408 11.117 11.294 1.00 88.88 83 ASN A CA 1
ATOM 660 C C . ASN A 1 83 ? -20.860 9.708 11.551 1.00 88.88 83 ASN A C 1
ATOM 662 O O . ASN A 1 83 ? -21.595 8.863 12.055 1.00 88.88 83 ASN A O 1
ATOM 666 N N . ASP A 1 84 ? -19.578 9.475 11.263 1.00 86.56 84 ASP A N 1
ATOM 667 C CA . ASP A 1 84 ? -18.931 8.179 11.486 1.00 86.56 84 ASP A CA 1
ATOM 668 C C . ASP A 1 84 ? -18.724 7.940 12.986 1.00 86.56 84 ASP A C 1
ATOM 670 O O . ASP A 1 84 ? -19.019 6.856 13.488 1.00 86.56 84 ASP A O 1
ATOM 674 N N . ILE A 1 85 ? -18.326 8.982 13.727 1.00 87.94 85 ILE A N 1
ATOM 675 C CA . ILE A 1 85 ? -18.241 8.943 15.194 1.00 87.94 85 ILE A CA 1
ATOM 676 C C . ILE A 1 85 ? 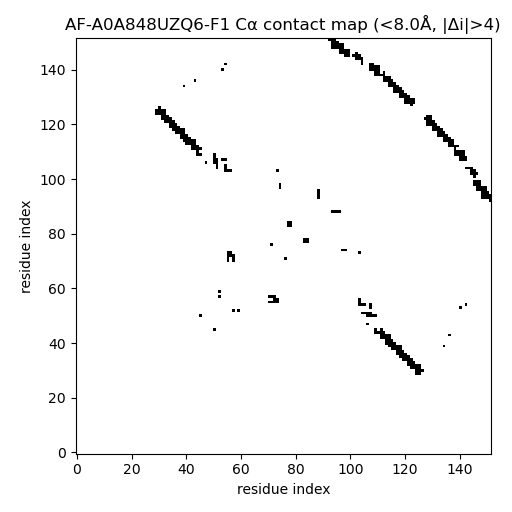-19.610 8.603 15.790 1.00 87.94 85 ILE A C 1
ATOM 678 O O . ILE A 1 85 ? -19.714 7.651 16.559 1.00 87.94 85 ILE A O 1
ATOM 682 N N . ASN A 1 86 ? -20.657 9.336 15.398 1.00 89.38 86 ASN A N 1
ATOM 683 C CA . ASN A 1 86 ? -22.018 9.119 15.889 1.00 89.38 86 ASN A CA 1
ATOM 684 C C . ASN A 1 86 ? -22.562 7.735 15.514 1.00 89.38 86 ASN A C 1
ATOM 686 O O . ASN A 1 86 ? -23.317 7.139 16.276 1.00 89.38 86 ASN A O 1
ATOM 690 N N . PHE A 1 87 ? -22.207 7.210 14.341 1.00 88.88 87 PHE A N 1
ATOM 691 C CA . PHE A 1 87 ? -22.590 5.860 13.945 1.00 88.88 87 PHE A CA 1
ATOM 692 C C . PHE A 1 87 ? -21.947 4.815 14.863 1.00 88.88 87 PHE A C 1
ATOM 694 O O . PHE A 1 87 ? -22.645 3.939 15.367 1.00 88.88 87 PHE A O 1
ATOM 701 N N . ILE A 1 88 ? -20.643 4.930 15.125 1.00 87.19 88 ILE A N 1
ATOM 702 C CA . ILE A 1 88 ? -19.905 4.000 15.989 1.00 87.19 88 ILE A CA 1
ATOM 703 C C . ILE A 1 88 ? -20.420 4.074 17.432 1.00 87.19 88 ILE A C 1
ATOM 705 O O . ILE A 1 88 ? -20.703 3.035 18.028 1.00 87.19 88 ILE A O 1
ATOM 709 N N . THR A 1 89 ? -20.582 5.278 17.988 1.00 89.25 89 THR A N 1
ATOM 710 C CA . THR A 1 89 ? -21.043 5.459 19.373 1.00 89.25 89 THR A CA 1
ATOM 711 C C . THR A 1 89 ? -22.456 4.930 19.579 1.00 89.25 89 THR A C 1
ATOM 713 O O . THR A 1 89 ? -22.693 4.209 20.545 1.00 89.25 89 THR A O 1
ATOM 716 N N . ASN A 1 90 ? -23.374 5.189 18.642 1.00 90.69 90 ASN A N 1
ATOM 717 C CA . ASN A 1 90 ? -24.739 4.664 18.711 1.00 90.69 90 ASN A CA 1
ATOM 718 C C . ASN A 1 90 ? -24.802 3.148 18.477 1.00 90.69 90 ASN A C 1
ATOM 720 O O . ASN A 1 90 ? -25.568 2.464 19.150 1.00 90.69 90 ASN A O 1
ATOM 724 N N . TYR A 1 91 ? -24.006 2.608 17.547 1.00 90.44 91 TYR A N 1
ATOM 725 C CA . TYR A 1 91 ? -24.005 1.174 17.239 1.00 90.44 91 TYR A CA 1
ATOM 726 C C . TYR A 1 91 ? -23.490 0.331 18.412 1.00 90.44 91 TYR A C 1
ATOM 728 O O . TYR A 1 91 ? -24.053 -0.722 18.707 1.00 90.44 91 TYR A O 1
ATOM 736 N N . TYR A 1 92 ? -22.438 0.795 19.095 1.00 88.56 92 TYR A N 1
ATOM 737 C CA . TYR A 1 92 ? -21.858 0.101 20.249 1.00 88.56 92 TYR A CA 1
ATOM 738 C C . TYR A 1 92 ? -22.413 0.572 21.604 1.00 88.56 92 TYR A C 1
ATOM 740 O O . TYR A 1 92 ? -22.062 -0.016 22.622 1.00 88.56 92 TYR A O 1
ATOM 748 N N . ASN A 1 93 ? -23.285 1.588 21.625 1.00 89.88 93 ASN A N 1
ATOM 749 C CA . ASN A 1 93 ? -23.816 2.230 22.834 1.00 89.88 93 ASN A CA 1
ATOM 750 C C . ASN A 1 93 ? -22.711 2.684 23.810 1.00 89.88 93 ASN A C 1
ATOM 752 O O . ASN A 1 93 ? -22.745 2.383 25.002 1.00 89.88 93 ASN A O 1
ATOM 756 N N . ILE A 1 94 ? -21.710 3.388 23.280 1.00 90.06 94 ILE A N 1
ATOM 757 C CA . ILE A 1 94 ? -20.544 3.895 24.020 1.00 90.06 94 ILE A CA 1
ATOM 758 C C . ILE A 1 94 ? -20.495 5.422 23.954 1.00 90.06 94 ILE A C 1
ATOM 760 O O . ILE A 1 94 ? -20.926 6.012 22.964 1.00 90.06 94 ILE A O 1
ATOM 764 N N . GLN A 1 95 ? -19.936 6.075 24.975 1.00 87.50 95 GLN A N 1
ATOM 765 C CA . GLN A 1 95 ? -19.775 7.536 24.966 1.00 87.50 95 GLN A CA 1
ATOM 766 C C . GLN A 1 95 ? -18.645 7.990 24.041 1.00 87.50 95 GLN A C 1
ATOM 768 O O . GLN A 1 95 ? -18.794 8.957 23.293 1.00 87.50 95 GLN A O 1
ATOM 773 N N . SER A 1 96 ? -17.510 7.295 24.079 1.00 86.62 96 SER A N 1
ATOM 774 C CA . SER A 1 96 ? -16.390 7.553 23.182 1.00 86.62 96 SER A CA 1
ATOM 775 C C . SER A 1 96 ? -15.535 6.304 22.985 1.00 86.62 96 SER A C 1
ATOM 777 O O . SER A 1 96 ? -15.676 5.289 23.670 1.00 86.62 96 SER A O 1
ATOM 779 N N . PHE A 1 97 ? -14.649 6.369 21.999 1.00 89.56 97 PHE A N 1
ATOM 780 C CA . PHE A 1 97 ? -13.627 5.363 21.767 1.00 89.56 97 PHE A CA 1
ATOM 781 C C . PHE A 1 97 ? -12.278 6.055 21.656 1.00 89.56 97 PHE A C 1
ATOM 783 O O . PHE A 1 97 ? -12.161 7.174 21.155 1.00 89.56 97 PHE A O 1
ATOM 790 N N . GLU A 1 98 ? -11.252 5.368 22.119 1.00 88.50 98 GLU A N 1
ATOM 791 C CA . GLU A 1 98 ? -9.882 5.818 22.037 1.00 88.50 98 GLU A CA 1
ATOM 792 C C . GLU A 1 98 ? -8.996 4.724 21.464 1.00 88.50 98 GLU A C 1
ATOM 794 O O . GLU A 1 98 ? -9.328 3.535 21.405 1.00 88.50 98 GLU A O 1
ATOM 799 N N . GLY A 1 99 ? -7.842 5.180 21.019 1.00 85.75 99 GLY A N 1
ATOM 800 C CA . GLY A 1 99 ? -6.886 4.368 20.332 1.00 85.75 99 GLY A CA 1
ATOM 801 C C . GLY A 1 99 ? -5.718 3.938 21.209 1.00 85.75 99 GLY A C 1
ATOM 802 O O . GLY A 1 99 ? -4.862 4.782 21.467 1.00 85.75 99 GLY A O 1
ATOM 803 N N . PRO A 1 100 ? -5.631 2.671 21.652 1.00 84.38 100 PRO A N 1
ATOM 804 C CA . PRO A 1 100 ? -4.490 2.220 22.439 1.00 84.38 100 PRO A CA 1
ATOM 805 C C . PRO A 1 100 ? -3.215 2.145 21.577 1.00 84.38 100 PRO A C 1
ATOM 807 O O . PRO A 1 100 ? -3.275 2.075 20.350 1.00 84.38 100 PRO A O 1
ATOM 810 N N . ILE A 1 101 ? -2.044 2.166 22.220 1.00 80.31 101 ILE A N 1
ATOM 811 C CA . ILE A 1 101 ? -0.730 2.203 21.541 1.00 80.31 101 ILE A CA 1
ATOM 812 C C . ILE A 1 101 ? -0.513 0.977 20.632 1.00 80.31 101 ILE A C 1
ATOM 814 O O . ILE A 1 101 ? 0.157 1.067 19.607 1.00 80.31 101 ILE A O 1
ATOM 818 N N . ASP A 1 102 ? -1.113 -0.158 20.979 1.00 83.12 102 ASP A N 1
ATOM 819 C CA . ASP A 1 102 ? -1.059 -1.430 20.259 1.00 83.12 102 ASP A CA 1
ATOM 820 C C . ASP A 1 102 ? -2.209 -1.619 19.252 1.00 83.12 102 ASP A C 1
ATOM 822 O O . ASP A 1 102 ? -2.440 -2.731 18.781 1.00 83.12 102 ASP A O 1
ATOM 826 N N . MET A 1 103 ? -2.925 -0.550 18.877 1.00 86.50 103 MET A N 1
ATOM 827 C CA . MET A 1 103 ? -4.045 -0.652 17.932 1.00 86.50 103 MET A CA 1
ATOM 828 C C . MET A 1 103 ? -3.646 -1.141 16.539 1.00 86.50 103 MET A C 1
ATOM 830 O O . MET A 1 103 ? -4.498 -1.635 15.799 1.00 86.50 103 MET A O 1
ATOM 834 N N . PHE A 1 104 ? -2.390 -0.911 16.142 1.00 86.62 104 PHE A N 1
ATOM 835 C CA . PHE A 1 104 ? -1.974 -1.056 14.758 1.00 86.62 104 PHE A CA 1
ATOM 836 C C . PHE A 1 104 ? -1.599 -2.510 14.477 1.00 86.62 104 PHE A C 1
ATOM 838 O O . PHE A 1 104 ? -0.748 -3.068 15.176 1.00 86.62 104 PHE A O 1
ATOM 845 N N . PRO A 1 105 ? -2.156 -3.121 13.423 1.00 84.69 105 PRO A N 1
ATOM 846 C CA . PRO A 1 105 ? -1.755 -4.456 13.011 1.00 84.69 105 PRO A CA 1
ATOM 847 C C . PRO A 1 105 ? -0.257 -4.505 12.680 1.00 84.69 105 PRO A C 1
ATOM 849 O O . PRO A 1 105 ? 0.265 -3.722 11.883 1.00 84.69 105 PRO A O 1
ATOM 852 N N . THR A 1 106 ? 0.451 -5.451 13.294 1.00 80.19 106 THR A N 1
ATOM 853 C CA . THR A 1 106 ? 1.894 -5.671 13.085 1.00 80.19 106 THR A CA 1
ATOM 854 C C . THR A 1 106 ? 2.189 -6.712 12.005 1.00 80.19 106 THR A C 1
ATOM 856 O O . THR A 1 106 ? 3.349 -6.893 11.626 1.00 80.19 106 THR A O 1
ATOM 859 N N . ASN A 1 107 ? 1.154 -7.405 11.518 1.00 81.19 107 ASN A N 1
ATOM 860 C CA . ASN A 1 107 ? 1.253 -8.472 10.528 1.00 81.19 107 ASN A CA 1
ATOM 861 C C . ASN A 1 107 ? 0.125 -8.391 9.488 1.00 81.19 107 ASN A C 1
ATOM 863 O O . ASN A 1 107 ? -0.661 -9.327 9.319 1.00 81.19 107 ASN A O 1
ATOM 867 N N . MET A 1 108 ? 0.090 -7.263 8.780 1.00 82.44 108 MET A N 1
ATOM 868 C CA . MET A 1 108 ? -0.881 -6.987 7.723 1.00 82.44 108 MET A CA 1
ATOM 869 C C . MET A 1 108 ? -0.914 -8.084 6.658 1.00 82.44 108 MET A C 1
ATOM 871 O O . MET A 1 108 ? 0.115 -8.488 6.105 1.00 82.44 108 MET A O 1
ATOM 875 N N . ARG A 1 109 ? -2.127 -8.502 6.290 1.00 82.56 109 ARG A N 1
ATOM 876 C CA . ARG A 1 109 ? -2.357 -9.434 5.184 1.00 82.56 109 ARG A CA 1
ATOM 877 C C . ARG A 1 109 ? -2.677 -8.670 3.904 1.00 82.56 109 ARG A C 1
ATOM 879 O O . ARG A 1 109 ? -3.553 -7.805 3.869 1.00 82.56 109 ARG A O 1
ATOM 886 N N . TYR A 1 110 ? -1.986 -9.042 2.831 1.00 82.56 110 TYR A N 1
ATOM 887 C CA . TYR A 1 110 ? -2.186 -8.475 1.500 1.00 82.56 110 TYR A CA 1
ATOM 888 C C . TYR A 1 110 ? -2.801 -9.514 0.592 1.00 82.56 110 TYR A C 1
ATOM 890 O O . TYR A 1 110 ? -2.356 -10.663 0.547 1.00 82.56 110 TYR A O 1
ATOM 898 N N . GLN A 1 111 ? -3.810 -9.095 -0.159 1.00 84.62 111 GLN A N 1
ATOM 899 C CA . GLN A 1 111 ? -4.297 -9.907 -1.258 1.00 84.62 111 GLN A CA 1
ATOM 900 C C . GLN A 1 111 ? -3.304 -9.794 -2.420 1.00 84.62 111 GLN A C 1
ATOM 902 O O . GLN A 1 111 ? -2.897 -8.673 -2.746 1.00 84.62 111 GLN A O 1
ATOM 907 N N . PRO A 1 112 ? -2.900 -10.918 -3.042 1.00 84.06 112 PRO A N 1
ATOM 908 C CA . PRO A 1 112 ? -2.086 -10.861 -4.245 1.00 84.06 112 PRO A CA 1
ATOM 909 C C . PRO A 1 112 ? -2.834 -10.055 -5.308 1.00 84.06 112 PRO A C 1
ATOM 911 O O . PRO A 1 112 ? -4.040 -10.230 -5.503 1.00 84.06 112 PRO A O 1
ATOM 914 N N . ALA A 1 113 ? -2.121 -9.147 -5.962 1.00 86.00 113 ALA A N 1
ATOM 915 C CA . ALA A 1 113 ? -2.692 -8.238 -6.946 1.00 86.00 113 ALA A CA 1
ATOM 916 C C . ALA A 1 113 ? -1.985 -8.392 -8.287 1.00 86.00 113 ALA A C 1
ATOM 918 O O . ALA A 1 113 ? -0.789 -8.674 -8.341 1.00 86.00 113 ALA A O 1
ATOM 919 N N . PHE A 1 114 ? -2.725 -8.174 -9.371 1.00 88.81 114 PHE A N 1
ATOM 920 C CA . PHE A 1 114 ? -2.130 -8.093 -10.698 1.00 88.81 114 PHE A CA 1
ATOM 921 C C . PHE A 1 114 ? -1.291 -6.821 -10.821 1.00 88.81 114 PHE A C 1
ATOM 923 O O . PHE A 1 114 ? -1.740 -5.727 -10.463 1.00 88.81 114 PHE A O 1
ATOM 930 N N . MET A 1 115 ? -0.075 -6.999 -11.322 1.00 90.75 115 MET A N 1
ATOM 931 C CA . MET A 1 115 ? 0.870 -5.952 -11.666 1.00 90.75 115 MET A CA 1
ATOM 932 C C . MET A 1 115 ? 0.934 -5.843 -13.185 1.00 90.75 115 MET A C 1
ATOM 934 O O . MET A 1 115 ? 1.097 -6.851 -13.877 1.00 90.75 115 MET A O 1
ATOM 938 N N . PHE A 1 116 ? 0.811 -4.616 -13.675 1.00 91.56 116 PHE A N 1
ATOM 939 C CA . PHE A 1 116 ? 0.986 -4.264 -15.076 1.00 91.56 116 PHE A CA 1
ATOM 940 C C . PHE A 1 116 ? 2.114 -3.251 -15.166 1.00 91.56 116 PHE A C 1
ATOM 942 O O . PHE A 1 116 ? 2.091 -2.249 -14.456 1.00 91.56 116 PHE A O 1
ATOM 949 N N . GLY A 1 117 ? 3.084 -3.515 -16.023 1.00 90.50 117 GLY A N 1
ATOM 950 C CA . GLY A 1 117 ? 4.226 -2.659 -16.248 1.00 90.50 117 GLY A CA 1
ATOM 951 C C . GLY A 1 117 ? 4.441 -2.375 -17.720 1.00 90.50 117 GLY A C 1
ATOM 952 O O . GLY A 1 117 ? 4.188 -3.222 -18.577 1.00 90.50 117 GLY A O 1
ATOM 953 N N . LEU A 1 118 ? 4.899 -1.165 -18.000 1.00 93.38 118 LEU A N 1
ATOM 954 C CA . LEU A 1 118 ? 5.368 -0.740 -19.306 1.00 93.38 118 LEU A CA 1
ATOM 955 C C . LEU A 1 118 ? 6.851 -0.437 -19.195 1.00 93.38 118 LEU A C 1
ATOM 957 O O . LEU A 1 118 ? 7.263 0.360 -18.352 1.00 93.38 118 LEU A O 1
ATOM 961 N N . ASN A 1 119 ? 7.626 -1.065 -20.064 1.00 93.50 119 ASN A N 1
ATOM 962 C CA . ASN A 1 119 ? 9.042 -0.821 -20.187 1.00 93.50 119 ASN A CA 1
ATOM 963 C C . ASN A 1 119 ? 9.320 -0.114 -21.511 1.00 93.50 119 ASN A C 1
ATOM 965 O O . ASN A 1 119 ? 8.971 -0.626 -22.574 1.00 93.50 119 ASN A O 1
ATOM 969 N N . PHE A 1 120 ? 9.932 1.059 -21.433 1.00 93.12 120 PHE A N 1
ATOM 970 C CA . PHE A 1 120 ? 10.415 1.815 -22.576 1.00 93.12 120 PHE A CA 1
ATOM 971 C C . PHE A 1 120 ? 11.932 1.781 -22.547 1.00 93.12 120 PHE A C 1
ATOM 973 O O . PHE A 1 120 ? 12.545 2.279 -21.605 1.00 93.12 120 PHE A O 1
ATOM 980 N N . MET A 1 121 ? 12.536 1.219 -23.580 1.00 92.81 121 MET A N 1
ATOM 981 C CA . MET A 1 121 ? 13.980 1.165 -23.721 1.00 92.81 121 MET A CA 1
ATOM 982 C C . MET A 1 121 ? 14.382 1.876 -25.008 1.00 92.81 121 MET A C 1
ATOM 984 O O . MET A 1 121 ? 13.801 1.634 -26.064 1.00 92.81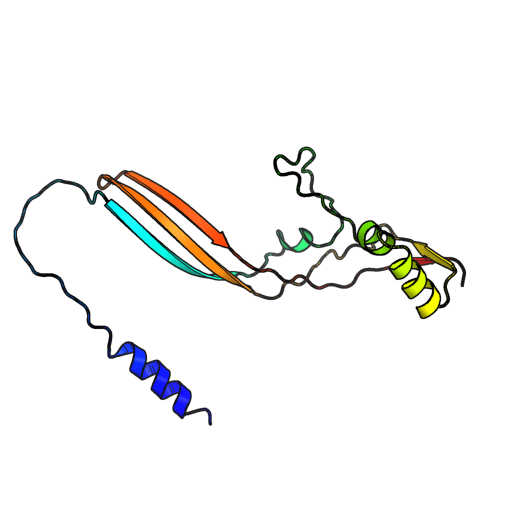 121 MET A O 1
ATOM 988 N N . TYR A 1 122 ? 15.354 2.774 -24.911 1.00 92.19 122 TYR A N 1
ATOM 989 C CA . TYR A 1 122 ? 15.976 3.427 -26.051 1.00 92.19 122 TYR A CA 1
ATOM 990 C C . TYR A 1 122 ? 17.459 3.078 -26.075 1.00 92.19 122 TYR A C 1
ATOM 992 O O . TYR A 1 122 ? 18.203 3.489 -25.183 1.00 92.19 122 TYR A O 1
ATOM 1000 N N . ASN A 1 123 ? 17.870 2.320 -27.085 1.00 92.62 123 ASN A N 1
ATOM 1001 C CA . ASN A 1 123 ? 19.256 1.917 -27.283 1.00 92.62 123 ASN A CA 1
ATOM 1002 C C . ASN A 1 123 ? 19.985 2.995 -28.089 1.00 92.62 123 ASN A C 1
ATOM 1004 O O . ASN A 1 123 ? 19.572 3.332 -29.201 1.00 92.62 123 ASN A O 1
ATOM 1008 N N . PHE A 1 124 ? 21.071 3.530 -27.537 1.00 89.50 124 PHE A N 1
ATOM 1009 C CA . PHE A 1 124 ? 21.972 4.421 -28.269 1.00 89.50 124 PHE A CA 1
ATOM 1010 C C . PHE A 1 124 ? 22.948 3.643 -29.140 1.00 89.50 124 PHE A C 1
ATOM 1012 O O . PHE A 1 124 ? 23.403 4.189 -30.144 1.00 89.50 124 PHE A O 1
ATOM 1019 N N . ASN A 1 125 ? 23.297 2.426 -28.717 1.00 86.38 125 ASN A N 1
ATOM 1020 C CA . ASN A 1 125 ? 24.207 1.498 -29.377 1.00 86.38 125 ASN A CA 1
ATOM 1021 C C . ASN A 1 125 ? 24.062 0.064 -28.771 1.00 86.38 125 ASN A C 1
ATOM 1023 O O . ASN A 1 125 ? 23.228 -0.103 -27.878 1.00 86.38 125 ASN A O 1
ATOM 1027 N N . TRP A 1 126 ? 24.837 -0.962 -29.186 1.00 80.44 126 TRP A N 1
ATOM 1028 C CA . TRP A 1 126 ? 24.754 -2.356 -28.671 1.00 80.44 126 TRP A CA 1
ATOM 1029 C C . TRP A 1 126 ? 25.011 -2.421 -27.168 1.00 80.44 126 TRP A C 1
ATOM 1031 O O . TRP A 1 126 ? 24.507 -3.319 -26.497 1.00 80.44 126 TRP A O 1
ATOM 1041 N N . SER A 1 127 ? 25.791 -1.481 -26.623 1.00 84.38 127 SER A N 1
ATOM 1042 C CA . SER A 1 127 ? 26.186 -1.509 -25.212 1.00 84.38 127 SER A CA 1
ATOM 1043 C C . SER A 1 127 ? 25.402 -0.568 -24.291 1.00 84.38 127 SER A C 1
ATOM 1045 O O . SER A 1 127 ? 25.449 -0.770 -23.075 1.00 84.38 127 SER A O 1
ATOM 1047 N N . ASN A 1 128 ? 24.746 0.479 -24.797 1.00 89.12 128 ASN A N 1
ATOM 1048 C CA . ASN A 1 128 ? 24.134 1.511 -23.956 1.00 89.12 128 ASN A CA 1
ATOM 1049 C C . ASN A 1 128 ? 22.671 1.738 -24.315 1.00 89.12 128 ASN A C 1
ATOM 1051 O O . ASN A 1 128 ? 22.321 2.054 -25.453 1.00 89.12 128 ASN A O 1
ATOM 1055 N N . ALA A 1 129 ? 21.833 1.699 -23.285 1.00 91.44 129 ALA A N 1
ATOM 1056 C CA . ALA A 1 129 ? 20.416 1.979 -23.387 1.00 91.44 129 ALA A CA 1
ATOM 1057 C C . ALA A 1 129 ? 19.937 2.802 -22.191 1.00 91.44 129 ALA A C 1
ATOM 1059 O O . ALA A 1 129 ? 20.422 2.637 -21.069 1.00 91.44 129 ALA A O 1
ATOM 1060 N N . ILE A 1 130 ? 18.952 3.667 -22.419 1.00 91.94 130 ILE A N 1
ATOM 1061 C CA . ILE A 1 130 ? 18.127 4.222 -21.346 1.00 91.94 130 ILE A CA 1
ATOM 1062 C C . ILE A 1 130 ? 16.865 3.382 -21.252 1.00 91.94 130 ILE A C 1
ATOM 1064 O O . ILE A 1 130 ? 16.147 3.220 -22.234 1.00 91.94 130 ILE A O 1
ATOM 1068 N N . MET A 1 131 ? 16.587 2.888 -20.050 1.00 91.75 131 MET A N 1
ATOM 1069 C CA . MET A 1 131 ? 15.405 2.096 -19.738 1.00 91.75 131 MET A CA 1
ATOM 1070 C C . MET A 1 131 ? 14.556 2.848 -18.714 1.00 91.75 131 MET A C 1
ATOM 1072 O O . MET A 1 131 ? 15.033 3.226 -17.644 1.00 91.75 131 MET A O 1
ATOM 1076 N N . MET A 1 132 ? 13.288 3.057 -19.045 1.00 93.31 132 MET A N 1
ATOM 1077 C CA . MET A 1 132 ? 12.255 3.553 -18.149 1.00 93.31 132 MET A CA 1
ATOM 1078 C C . MET A 1 132 ? 11.251 2.431 -17.914 1.00 93.31 132 MET A C 1
ATOM 1080 O O . MET A 1 132 ? 10.650 1.917 -18.853 1.00 93.31 132 MET A O 1
ATOM 1084 N N . ASP A 1 133 ? 11.049 2.079 -16.652 1.00 93.06 133 ASP A N 1
ATOM 1085 C CA . ASP A 1 133 ? 10.145 1.013 -16.244 1.00 93.06 133 ASP A CA 1
ATOM 1086 C C . ASP A 1 133 ? 9.051 1.584 -15.338 1.00 93.06 133 ASP A C 1
ATOM 1088 O O . ASP A 1 13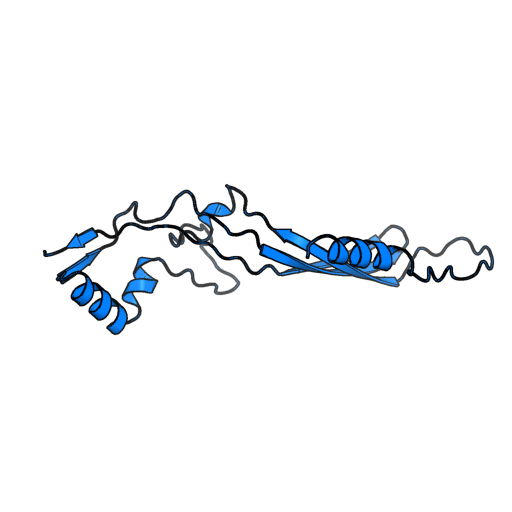3 ? 9.329 2.152 -14.280 1.00 93.06 133 ASP A O 1
ATOM 1092 N N . VAL A 1 134 ? 7.798 1.476 -15.775 1.00 91.44 134 VAL A N 1
ATOM 1093 C CA . VAL A 1 134 ? 6.632 1.980 -15.044 1.00 91.44 134 VAL A CA 1
ATOM 1094 C C . VAL A 1 134 ? 5.742 0.806 -14.690 1.00 91.44 134 VAL A C 1
ATOM 1096 O O . VAL A 1 134 ? 5.032 0.298 -15.551 1.00 91.44 134 VAL A O 1
ATOM 1099 N N . ASN A 1 135 ? 5.735 0.410 -13.417 1.00 91.38 135 ASN A N 1
ATOM 1100 C CA . ASN A 1 135 ? 4.848 -0.632 -12.900 1.00 91.38 135 ASN A CA 1
ATOM 1101 C C . ASN A 1 135 ? 3.705 -0.038 -12.081 1.00 91.38 135 ASN A C 1
ATOM 1103 O O . ASN A 1 135 ? 3.908 0.807 -11.211 1.00 91.38 135 ASN A O 1
ATOM 1107 N N . VAL A 1 136 ? 2.502 -0.557 -12.303 1.00 88.38 136 VAL A N 1
ATOM 1108 C CA . VAL A 1 136 ? 1.295 -0.220 -11.558 1.00 88.38 136 VAL A CA 1
ATOM 1109 C C . VAL A 1 136 ? 0.705 -1.489 -10.963 1.00 88.38 136 VAL A C 1
ATOM 1111 O O . VAL A 1 136 ? 0.503 -2.500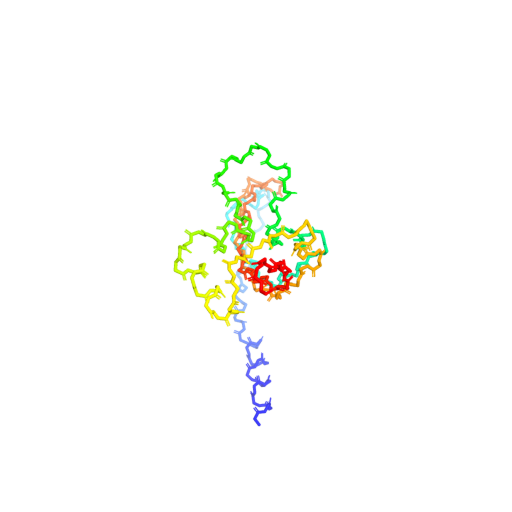 -11.637 1.00 88.38 136 VAL A O 1
ATOM 1114 N N . VAL A 1 137 ? 0.387 -1.419 -9.674 1.00 88.19 137 VAL A N 1
ATOM 1115 C CA . VAL A 1 137 ? -0.276 -2.492 -8.939 1.00 88.19 137 VAL A CA 1
ATOM 1116 C C . VAL A 1 137 ? -1.378 -1.909 -8.068 1.00 88.19 137 VAL A C 1
ATOM 1118 O O . VAL A 1 137 ? -1.189 -0.911 -7.372 1.00 88.19 137 VAL A O 1
ATOM 1121 N N . ARG A 1 138 ? -2.554 -2.544 -8.080 1.00 85.81 138 ARG A N 1
ATOM 1122 C CA . ARG A 1 138 ? -3.655 -2.180 -7.182 1.00 85.81 138 ARG A CA 1
ATOM 1123 C C . ARG A 1 138 ? -3.681 -3.117 -5.983 1.00 85.81 138 ARG A C 1
ATOM 1125 O O . ARG A 1 138 ? -4.318 -4.166 -6.026 1.00 85.81 138 ARG A O 1
ATOM 1132 N N . LEU A 1 139 ? -3.020 -2.716 -4.902 1.00 80.94 139 LEU A N 1
ATOM 1133 C CA . LEU A 1 139 ? -2.971 -3.502 -3.672 1.00 80.94 139 LEU A CA 1
ATOM 1134 C C . LEU A 1 139 ? -4.213 -3.286 -2.808 1.00 80.94 139 LEU A C 1
ATOM 1136 O O . LEU A 1 139 ? -4.695 -2.166 -2.641 1.00 80.94 139 LEU A O 1
ATOM 1140 N N . LYS A 1 140 ? -4.714 -4.383 -2.235 1.00 83.44 140 LYS A N 1
ATOM 1141 C CA . LYS A 1 140 ? -5.711 -4.365 -1.163 1.00 83.44 140 LYS A CA 1
ATOM 1142 C C . LYS A 1 140 ? -5.100 -5.004 0.078 1.00 83.44 140 LYS A C 1
ATOM 1144 O O . LYS A 1 140 ? -4.709 -6.172 0.047 1.00 83.44 140 LYS A O 1
ATOM 1149 N N . ALA A 1 141 ? -5.032 -4.222 1.147 1.00 81.19 141 ALA A N 1
ATOM 1150 C CA . ALA A 1 141 ? -4.586 -4.657 2.461 1.00 81.19 141 ALA A CA 1
ATOM 1151 C C . ALA A 1 141 ? -5.798 -4.706 3.395 1.00 81.19 141 ALA A C 1
ATOM 1153 O O . ALA A 1 141 ? -6.614 -3.782 3.389 1.00 81.19 141 ALA A O 1
ATOM 1154 N N . VAL A 1 142 ? -5.939 -5.791 4.154 1.00 82.19 142 VAL A N 1
ATOM 1155 C CA . VAL A 1 142 ? -7.031 -5.965 5.118 1.00 82.19 142 VAL A CA 1
ATOM 1156 C C . VAL A 1 142 ? -6.454 -6.591 6.372 1.00 82.19 142 VAL A C 1
ATOM 1158 O O . VAL A 1 142 ? -5.814 -7.640 6.300 1.00 82.19 142 VAL A O 1
ATOM 1161 N N . ASP A 1 143 ? -6.709 -5.963 7.512 1.00 85.12 143 ASP A N 1
ATOM 1162 C CA . ASP A 1 143 ? -6.387 -6.534 8.811 1.00 85.12 143 ASP A CA 1
ATOM 1163 C C . ASP A 1 143 ? -7.297 -5.962 9.905 1.00 85.12 143 ASP A C 1
ATOM 1165 O O . ASP A 1 143 ? -8.104 -5.062 9.654 1.00 85.12 143 ASP A O 1
ATOM 1169 N N . GLN A 1 144 ? -7.189 -6.525 11.102 1.00 85.75 144 GLN A N 1
ATOM 1170 C CA . GLN A 1 144 ? -7.923 -6.112 12.290 1.00 85.75 144 GLN A CA 1
ATOM 1171 C C . GLN A 1 144 ? -7.122 -5.073 13.081 1.00 85.75 144 GLN A C 1
ATOM 1173 O O . GLN A 1 144 ? -5.894 -5.109 13.118 1.00 85.75 144 GLN A O 1
ATOM 1178 N N . PHE A 1 145 ? -7.832 -4.155 13.726 1.00 87.19 145 PHE A N 1
ATOM 1179 C CA . PHE A 1 145 ? -7.268 -3.162 14.635 1.00 87.19 145 PHE A CA 1
ATOM 1180 C C . PHE A 1 145 ? -8.085 -3.135 15.925 1.00 87.19 145 PHE A C 1
ATOM 1182 O O . PHE A 1 145 ? -9.256 -3.524 15.935 1.00 87.19 145 PHE A O 1
ATOM 1189 N N . THR A 1 146 ? -7.467 -2.670 17.006 1.00 87.31 146 THR A N 1
ATOM 1190 C CA . THR A 1 146 ? -8.091 -2.641 18.334 1.00 87.31 146 THR A CA 1
ATOM 1191 C C . THR A 1 146 ? -8.509 -1.222 18.695 1.00 87.31 146 THR A C 1
ATOM 1193 O O . THR A 1 146 ? -7.731 -0.282 18.547 1.00 87.31 146 THR A O 1
ATOM 1196 N N . LEU A 1 147 ? -9.728 -1.069 19.211 1.00 88.19 147 LEU A N 1
ATOM 1197 C CA . LEU A 1 147 ? -10.214 0.166 19.825 1.00 88.19 147 LEU A CA 1
ATOM 1198 C C . LEU A 1 147 ? -10.536 -0.097 21.293 1.00 88.19 147 LEU A C 1
ATOM 1200 O O . LEU A 1 147 ? -11.022 -1.175 21.639 1.00 88.19 147 LEU A O 1
ATOM 1204 N N . ARG A 1 148 ? -10.299 0.898 22.148 1.00 89.19 148 ARG A N 1
ATOM 1205 C CA . ARG A 1 148 ? -10.733 0.870 23.543 1.00 89.19 148 ARG A CA 1
ATOM 1206 C C . ARG A 1 148 ? -11.960 1.755 23.691 1.00 89.19 148 ARG A C 1
ATOM 1208 O O . ARG A 1 148 ? -11.940 2.918 23.303 1.00 89.19 148 ARG A O 1
ATOM 1215 N N . PHE A 1 149 ? -13.032 1.203 24.236 1.00 89.06 149 PHE A N 1
ATOM 1216 C CA . PHE A 1 149 ? -14.242 1.969 24.513 1.00 89.06 149 PHE A CA 1
ATOM 1217 C C . PHE A 1 149 ? -14.136 2.638 25.878 1.00 89.06 149 PHE A C 1
ATOM 1219 O O . PHE A 1 149 ? -13.617 2.047 26.826 1.00 89.06 149 PHE A O 1
ATOM 1226 N N . VAL A 1 150 ? -14.618 3.874 25.963 1.00 82.94 150 VAL A N 1
ATOM 1227 C CA . VAL A 1 150 ? -14.605 4.682 27.180 1.00 82.94 150 VAL A CA 1
ATOM 1228 C C . VAL A 1 150 ? -16.039 5.094 27.490 1.00 82.94 150 VAL A C 1
ATOM 1230 O O . VAL A 1 150 ? -16.735 5.659 26.646 1.00 82.94 150 VAL A O 1
ATOM 1233 N N . GLY A 1 151 ? -16.476 4.801 28.716 1.00 71.19 151 GLY A N 1
ATOM 1234 C CA . GLY A 1 151 ? -17.813 5.147 29.198 1.00 71.19 151 GLY A CA 1
ATOM 1235 C C . GLY A 1 151 ? -18.907 4.204 28.695 1.00 71.19 151 GLY A C 1
ATOM 1236 O O . GLY A 1 151 ? -19.744 4.612 27.891 1.00 71.19 151 GLY A O 1
ATOM 1237 N N . GLY A 1 152 ? -18.900 2.969 29.202 1.00 54.69 152 GLY A N 1
ATOM 1238 C CA . GLY A 1 152 ? -19.996 2.000 29.121 1.00 54.69 152 GLY A CA 1
ATOM 1239 C C . GLY A 1 152 ? -20.321 1.461 30.505 1.00 54.69 152 GLY A C 1
ATOM 1240 O O . GLY A 1 152 ? -19.355 1.274 31.280 1.00 54.69 152 GLY A O 1
#

Sequence (152 aa):
MKKWSLMLLLGLFVFNPAFAQEEDEWDDEDEDKGFSIALNMGAYFASKKSGNLYNGSCLFDVTDDPNGVRCFTIMERLTRNINDINFITNYYNIQSFEGPIDMFPTNMRYQPAFMFGLNFMYNFNWSNAIMMDVNVVRLKAVDQFTLRFVGG